Protein AF-A0A412KTT4-F1 (afdb_monomer_lite)

pLDDT: mean 82.83, std 14.91, range [36.38, 95.94]

Secondary structure (DSSP, 8-state):
--SS-HHHHHHHHHH-EE-TTS-EE---HHHHHHHH---HHHHHHHHHHHTHHHHHHHHHHHHHHHHHHHHHHHHHHHHHHHHHHHHHHHHHHHHHHHHHHTT--SHHHHHHHHHHHHHHHHHHHHHTT---S-S------------

Foldseek 3Di:
DPPDPLVVLLCCQQVADQDPVRDGHHDDLVNSCVVRVDDSVVVVVSCVVVVSVVSSVVNVVVVVVVVVVVVVVVVVVVLLVVLVVLLVVLVVQLVVLVVQCVVDDDPVSVVVSVVSNVVSVVSNCVSVVNDDDDDDPDPPPDDDDDD

Structure (mmCIF, N/CA/C/O backbone):
data_AF-A0A412KTT4-F1
#
_entry.id   AF-A0A412KTT4-F1
#
loop_
_atom_site.group_PDB
_atom_site.id
_atom_site.type_symbol
_atom_site.label_atom_id
_atom_site.label_alt_id
_atom_site.label_comp_id
_atom_site.label_asym_id
_atom_site.label_entity_id
_atom_site.label_seq_id
_atom_site.pdbx_PDB_ins_code
_atom_site.Cartn_x
_atom_site.Cartn_y
_atom_site.Cartn_z
_atom_site.occupancy
_atom_site.B_iso_or_equiv
_atom_site.auth_seq_id
_atom_site.auth_comp_id
_atom_site.auth_asym_id
_atom_site.auth_atom_id
_atom_site.pdbx_PDB_model_num
ATOM 1 N N . MET A 1 1 ? 12.760 -11.336 -41.722 1.00 50.94 1 MET A N 1
ATOM 2 C CA . MET A 1 1 ? 12.535 -10.991 -40.299 1.00 50.94 1 MET A CA 1
ATOM 3 C C . MET A 1 1 ? 13.620 -10.022 -39.852 1.00 50.94 1 MET A C 1
ATOM 5 O O . MET A 1 1 ? 14.746 -10.177 -40.319 1.00 50.94 1 MET A O 1
ATOM 9 N N . PRO A 1 2 ? 13.316 -9.001 -39.032 1.00 67.75 2 PRO A N 1
ATOM 10 C CA . PRO A 1 2 ? 14.354 -8.148 -38.464 1.00 67.75 2 PRO A CA 1
ATOM 11 C C . PRO A 1 2 ? 15.323 -8.991 -37.623 1.00 67.75 2 PRO A C 1
ATOM 13 O O . PRO A 1 2 ? 14.908 -9.898 -36.914 1.00 67.75 2 PRO A O 1
ATOM 16 N N . LYS A 1 3 ? 16.623 -8.679 -37.701 1.00 79.50 3 LYS A N 1
ATOM 17 C CA . LYS A 1 3 ? 17.698 -9.382 -36.973 1.00 79.50 3 LYS A CA 1
ATOM 18 C C . LYS A 1 3 ? 17.522 -9.349 -35.443 1.00 79.50 3 LYS A C 1
ATOM 20 O O . LYS A 1 3 ? 18.082 -10.189 -34.751 1.00 79.50 3 LYS A O 1
ATOM 25 N N . TYR A 1 4 ? 16.757 -8.383 -34.932 1.00 85.62 4 TYR A N 1
ATOM 26 C CA . TYR A 1 4 ? 16.489 -8.201 -33.509 1.00 85.62 4 TYR A CA 1
ATOM 27 C C . TYR A 1 4 ? 15.017 -7.858 -33.272 1.00 85.62 4 TYR A C 1
ATOM 29 O O . TYR A 1 4 ? 14.436 -7.039 -33.992 1.00 85.62 4 TYR A O 1
ATOM 37 N N . GLU A 1 5 ? 14.450 -8.423 -32.208 1.00 90.06 5 GLU A N 1
ATOM 38 C CA . GLU A 1 5 ? 13.095 -8.146 -31.724 1.00 90.06 5 GLU A CA 1
ATOM 39 C C . GLU A 1 5 ? 13.057 -6.833 -30.927 1.00 90.06 5 GLU A C 1
ATOM 41 O O . GLU A 1 5 ? 12.950 -6.811 -29.697 1.00 90.06 5 GLU A O 1
ATOM 46 N N . TRP A 1 6 ? 13.166 -5.701 -31.630 1.00 90.88 6 TRP A N 1
ATOM 47 C CA . TRP A 1 6 ? 13.253 -4.369 -31.015 1.00 90.88 6 TRP A CA 1
ATOM 48 C C . TRP A 1 6 ? 12.085 -4.038 -30.080 1.00 90.88 6 TRP A C 1
ATOM 50 O O . TRP A 1 6 ? 12.281 -3.325 -29.100 1.00 90.88 6 TRP A O 1
ATOM 60 N N . GLY A 1 7 ? 10.890 -4.582 -30.332 1.00 90.12 7 GLY A N 1
ATOM 61 C CA . GLY A 1 7 ? 9.733 -4.403 -29.450 1.00 90.12 7 GLY A CA 1
ATOM 62 C C . GLY A 1 7 ? 9.884 -5.098 -28.092 1.00 90.12 7 GLY A C 1
ATOM 63 O O . GLY A 1 7 ? 9.416 -4.579 -27.080 1.00 90.12 7 GLY A O 1
ATOM 64 N N . LYS A 1 8 ? 10.562 -6.252 -28.040 1.00 92.31 8 LYS A N 1
ATOM 65 C CA . LYS A 1 8 ? 10.886 -6.934 -26.778 1.00 92.31 8 LYS A CA 1
ATOM 66 C C . LYS A 1 8 ? 11.979 -6.177 -26.027 1.00 92.31 8 LYS A C 1
ATOM 68 O O . LYS A 1 8 ? 11.808 -5.882 -24.852 1.00 92.31 8 LYS A O 1
ATOM 73 N N . ILE A 1 9 ? 13.045 -5.797 -26.729 1.00 94.00 9 ILE A N 1
ATOM 74 C CA . ILE A 1 9 ? 14.184 -5.065 -26.155 1.00 94.00 9 ILE A CA 1
ATOM 75 C C . ILE A 1 9 ? 13.727 -3.723 -25.559 1.00 94.00 9 ILE A C 1
ATOM 77 O O . ILE A 1 9 ? 14.106 -3.376 -24.443 1.00 94.00 9 ILE A O 1
ATOM 81 N N . ALA A 1 10 ? 12.862 -2.993 -26.272 1.00 93.75 10 ALA A N 1
ATOM 82 C CA . ALA A 1 10 ? 12.296 -1.741 -25.784 1.00 93.75 10 ALA A CA 1
ATOM 83 C C . ALA A 1 10 ? 11.471 -1.941 -24.505 1.00 93.75 10 ALA A C 1
ATOM 85 O O . ALA A 1 10 ? 11.601 -1.145 -23.581 1.00 93.75 10 ALA A O 1
ATOM 86 N N . ARG A 1 11 ? 10.648 -2.998 -24.429 1.00 93.38 11 ARG A N 1
ATOM 87 C CA . ARG A 1 11 ? 9.874 -3.310 -23.217 1.00 93.38 11 ARG A CA 1
ATOM 88 C C . ARG A 1 11 ? 10.770 -3.638 -22.035 1.00 93.38 11 ARG A C 1
ATOM 90 O O . ARG A 1 11 ? 10.555 -3.076 -20.976 1.00 93.38 11 ARG A O 1
ATOM 97 N N . GLU A 1 12 ? 11.806 -4.452 -22.218 1.00 94.38 12 GLU A N 1
ATOM 98 C CA . GLU A 1 12 ? 12.749 -4.755 -21.131 1.00 94.38 12 GLU A CA 1
ATOM 99 C C . GLU A 1 12 ? 13.438 -3.489 -20.603 1.00 94.38 12 GLU A C 1
ATOM 101 O O . GLU A 1 12 ? 13.601 -3.329 -19.398 1.00 94.38 12 GLU A O 1
ATOM 106 N N . TYR A 1 13 ? 13.779 -2.541 -21.481 1.00 95.44 13 TYR A N 1
ATOM 107 C CA . TYR A 1 13 ? 14.307 -1.245 -21.053 1.00 95.44 13 TYR A CA 1
ATOM 108 C C . TYR A 1 13 ? 13.265 -0.389 -20.316 1.00 95.44 13 TYR A C 1
ATOM 110 O O . TYR A 1 13 ? 13.562 0.189 -19.270 1.00 95.44 13 TYR A O 1
ATOM 118 N N . ILE A 1 14 ? 12.064 -0.258 -20.886 1.00 94.00 14 ILE A N 1
ATOM 119 C CA . ILE A 1 14 ? 11.018 0.673 -20.436 1.00 94.00 14 ILE A CA 1
ATOM 120 C C . ILE A 1 14 ? 10.328 0.175 -19.164 1.00 94.00 14 ILE A C 1
ATOM 122 O O . ILE A 1 14 ? 10.112 0.961 -18.246 1.00 94.00 14 ILE A O 1
ATOM 126 N N . GLU A 1 15 ? 9.980 -1.106 -19.129 1.00 92.94 15 GLU A N 1
ATOM 127 C CA . GLU A 1 15 ? 9.169 -1.740 -18.085 1.00 92.94 15 GLU A CA 1
ATOM 128 C C . GLU A 1 15 ? 10.025 -2.464 -17.035 1.00 92.94 15 GLU A C 1
ATOM 130 O O . GLU A 1 15 ? 9.541 -2.736 -15.938 1.00 92.94 15 GLU A O 1
ATOM 135 N N . GLY A 1 16 ? 11.299 -2.725 -17.347 1.00 91.50 16 GLY A N 1
ATOM 136 C CA . GLY A 1 16 ? 12.196 -3.520 -16.515 1.00 91.50 16 GLY A CA 1
ATOM 137 C C . GLY A 1 16 ? 12.014 -5.026 -16.722 1.00 91.50 16 GLY A C 1
ATOM 138 O O . GLY A 1 16 ? 11.166 -5.485 -17.490 1.00 91.50 16 GLY A O 1
ATOM 139 N N . VAL A 1 17 ? 12.845 -5.812 -16.045 1.00 91.56 17 VAL A N 1
ATOM 140 C CA . VAL A 1 17 ? 12.823 -7.276 -16.059 1.00 91.56 17 VAL A CA 1
ATOM 141 C C . VAL A 1 17 ? 12.652 -7.766 -14.629 1.00 91.56 17 VAL A C 1
ATOM 143 O O . VAL A 1 17 ? 13.314 -7.277 -13.718 1.00 91.56 17 VAL A O 1
ATOM 146 N N . VAL A 1 18 ? 11.752 -8.728 -14.433 1.00 87.44 18 VAL A N 1
ATOM 147 C CA . VAL A 1 18 ? 11.571 -9.375 -13.132 1.00 87.44 18 VAL A CA 1
ATOM 148 C C . VAL A 1 18 ? 12.724 -10.349 -12.919 1.00 87.44 18 VAL A C 1
ATOM 150 O O . VAL A 1 18 ? 12.922 -11.270 -13.713 1.00 87.44 18 VAL A O 1
ATOM 153 N N . THR A 1 19 ? 13.498 -10.116 -11.868 1.00 87.31 19 THR A N 1
ATOM 154 C CA . THR A 1 19 ? 14.586 -10.993 -11.432 1.00 87.31 19 THR A CA 1
ATOM 155 C C . THR A 1 19 ? 14.030 -12.228 -10.720 1.00 87.31 19 THR A C 1
ATOM 157 O O . THR A 1 19 ? 12.870 -12.257 -10.311 1.00 87.31 19 THR A O 1
ATOM 160 N N . GLU A 1 20 ? 14.860 -13.252 -10.513 1.00 81.00 20 GLU A N 1
ATOM 161 C CA . GLU A 1 20 ? 14.466 -14.471 -9.781 1.00 81.00 20 GLU A CA 1
ATOM 162 C C . GLU A 1 20 ? 13.984 -14.193 -8.347 1.00 81.00 20 GLU A C 1
ATOM 164 O O . GLU A 1 20 ? 13.210 -14.967 -7.790 1.00 81.00 20 GLU A O 1
ATOM 169 N N . LYS A 1 21 ? 14.395 -13.062 -7.761 1.00 78.88 21 LYS A N 1
ATOM 170 C CA . LYS A 1 21 ? 13.973 -12.609 -6.428 1.00 78.88 21 LYS A CA 1
ATOM 171 C C . LYS A 1 21 ? 12.624 -11.880 -6.429 1.00 78.88 21 LYS A C 1
ATOM 173 O O . LYS A 1 21 ? 12.136 -11.505 -5.369 1.00 78.88 21 LYS A O 1
ATOM 178 N N . GLY A 1 22 ? 12.021 -11.676 -7.601 1.00 79.75 22 GLY A N 1
ATOM 179 C CA . GLY A 1 22 ? 10.776 -10.927 -7.770 1.00 79.75 22 GLY A CA 1
ATOM 180 C C . GLY A 1 22 ? 10.958 -9.409 -7.880 1.00 79.75 22 GLY A C 1
ATOM 181 O O . GLY A 1 22 ? 9.973 -8.700 -8.088 1.00 79.75 22 GLY A O 1
ATOM 182 N N . ASP A 1 23 ? 12.192 -8.903 -7.793 1.00 83.62 23 ASP A N 1
ATOM 183 C CA . ASP A 1 23 ? 12.493 -7.479 -7.951 1.00 83.62 23 ASP A CA 1
ATOM 184 C C . ASP A 1 23 ? 12.494 -7.068 -9.427 1.00 83.62 23 ASP A C 1
ATOM 186 O O . ASP A 1 23 ? 12.916 -7.838 -10.293 1.00 83.62 23 ASP A O 1
ATOM 190 N N . ILE A 1 24 ? 12.048 -5.841 -9.715 1.00 86.94 24 ILE A N 1
ATOM 191 C CA . ILE A 1 24 ? 12.096 -5.260 -11.063 1.00 86.94 24 ILE A CA 1
ATOM 192 C C . ILE A 1 24 ? 13.436 -4.550 -11.239 1.00 86.94 24 ILE A C 1
ATOM 194 O O . ILE A 1 24 ? 13.684 -3.523 -10.606 1.00 86.94 24 ILE A O 1
ATOM 198 N N . GLU A 1 25 ? 14.267 -5.062 -12.142 1.00 90.50 25 GLU A N 1
ATOM 199 C CA . GLU A 1 25 ? 15.531 -4.445 -12.525 1.00 90.50 25 GLU A CA 1
ATOM 200 C C . GLU A 1 25 ? 15.402 -3.722 -13.868 1.00 90.50 2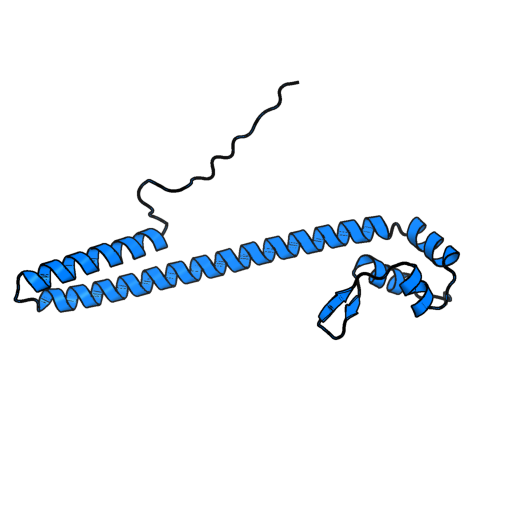5 GLU A C 1
ATOM 202 O O . GLU A 1 25 ? 14.776 -4.201 -14.814 1.00 90.50 25 GLU A O 1
ATOM 207 N N . TYR A 1 26 ? 15.998 -2.538 -13.951 1.00 91.25 26 TYR A N 1
ATOM 208 C CA . TYR A 1 26 ? 15.895 -1.647 -15.098 1.00 91.25 26 TYR A CA 1
ATOM 209 C C . TYR A 1 26 ? 17.209 -1.656 -15.889 1.00 91.25 26 TYR A C 1
ATOM 211 O O . TYR A 1 26 ? 18.099 -0.863 -15.576 1.00 91.25 26 TYR A O 1
ATOM 219 N N . PRO A 1 27 ? 17.336 -2.479 -16.949 1.00 92.31 27 PRO A N 1
ATOM 220 C CA . PRO A 1 27 ? 18.601 -2.650 -17.653 1.00 92.31 27 PRO A CA 1
ATOM 221 C C . PRO A 1 27 ? 19.077 -1.341 -18.291 1.00 92.31 27 PRO A C 1
ATOM 223 O O . PRO A 1 27 ? 18.279 -0.530 -18.784 1.00 92.31 27 PRO A O 1
ATOM 226 N N . SER A 1 28 ? 20.388 -1.137 -18.294 1.00 94.00 28 SER A N 1
ATOM 227 C CA . SER A 1 28 ? 21.071 -0.110 -19.072 1.00 94.00 28 SER A CA 1
ATOM 228 C C . SER A 1 28 ? 21.200 -0.531 -20.540 1.00 94.00 28 SER A C 1
ATOM 230 O O . SER A 1 28 ? 20.965 -1.680 -20.912 1.00 94.00 28 SER A O 1
ATOM 232 N N . LEU A 1 29 ? 21.612 0.394 -21.413 1.00 92.94 29 LEU A N 1
ATOM 233 C CA . LEU A 1 29 ? 21.894 0.038 -22.809 1.00 92.94 29 LEU A CA 1
ATOM 234 C C . LEU A 1 29 ? 23.055 -0.963 -22.929 1.00 92.94 29 LEU A C 1
ATOM 236 O O . LEU A 1 29 ? 23.029 -1.790 -23.836 1.00 92.94 29 LEU A O 1
ATOM 240 N N . ASN A 1 30 ? 24.028 -0.920 -22.013 1.00 93.69 30 ASN A N 1
ATOM 241 C CA . ASN A 1 30 ? 25.140 -1.871 -21.982 1.00 93.69 30 ASN A CA 1
ATOM 242 C C . ASN A 1 30 ? 24.670 -3.276 -21.593 1.00 93.69 30 ASN A C 1
ATOM 244 O O . ASN A 1 30 ? 25.112 -4.248 -22.199 1.00 93.69 30 ASN A O 1
ATOM 248 N N . ASP A 1 31 ? 23.712 -3.386 -20.671 1.00 93.25 31 ASP A N 1
ATOM 249 C CA . ASP A 1 31 ? 23.140 -4.681 -20.280 1.00 93.25 31 ASP A CA 1
ATOM 250 C C . ASP A 1 31 ? 22.371 -5.309 -21.444 1.00 93.25 31 ASP A C 1
ATOM 252 O O . ASP A 1 31 ? 22.466 -6.507 -21.708 1.00 93.25 31 ASP A O 1
ATOM 256 N N . LEU A 1 32 ? 21.662 -4.483 -22.220 1.00 93.38 32 LEU A N 1
ATOM 257 C CA . LEU A 1 32 ? 20.987 -4.936 -23.435 1.00 93.38 32 LEU A CA 1
ATOM 258 C C . LEU A 1 32 ? 21.985 -5.358 -24.525 1.00 93.38 32 LEU A C 1
ATOM 260 O O . LEU A 1 32 ? 21.748 -6.351 -25.210 1.00 93.38 32 LEU A O 1
ATOM 264 N N . VAL A 1 33 ? 23.104 -4.642 -24.676 1.00 94.19 33 VAL A N 1
ATOM 265 C CA . VAL A 1 33 ? 24.206 -5.022 -25.580 1.00 94.19 33 VAL A CA 1
ATOM 266 C C . VAL A 1 33 ? 24.785 -6.378 -25.179 1.00 94.19 33 VAL A C 1
ATOM 268 O O . VAL A 1 33 ? 24.897 -7.258 -26.031 1.00 94.19 33 VAL A O 1
ATOM 271 N N . ALA A 1 34 ? 25.086 -6.574 -23.893 1.00 93.50 34 ALA A N 1
ATOM 272 C CA . ALA A 1 34 ? 25.607 -7.833 -23.369 1.00 93.50 34 ALA A CA 1
ATOM 273 C C . ALA A 1 34 ? 24.619 -8.994 -23.576 1.00 93.50 34 ALA A C 1
ATOM 275 O O . ALA A 1 34 ? 25.021 -10.092 -23.953 1.00 93.50 34 ALA A O 1
ATOM 276 N N . LYS A 1 35 ? 23.317 -8.741 -23.395 1.00 91.94 35 LYS A N 1
ATOM 277 C CA . LYS A 1 35 ? 22.259 -9.752 -23.514 1.00 91.94 35 LYS A CA 1
ATOM 278 C C . LYS A 1 35 ? 21.946 -10.165 -24.955 1.00 91.94 35 LYS A C 1
ATOM 280 O O . LYS A 1 35 ? 21.633 -11.326 -25.199 1.00 91.94 35 LYS A O 1
ATOM 285 N N . TYR A 1 36 ? 21.980 -9.230 -25.903 1.00 91.12 36 TYR A N 1
ATOM 286 C CA . TYR A 1 36 ? 21.488 -9.451 -27.272 1.00 91.12 36 TYR A CA 1
ATOM 287 C C . TYR A 1 36 ? 22.572 -9.376 -28.359 1.00 91.12 36 TYR A C 1
ATOM 289 O O . TYR A 1 36 ? 22.284 -9.656 -29.524 1.00 91.12 36 TYR A O 1
ATOM 297 N N . GLY A 1 37 ? 23.805 -8.994 -28.017 1.00 89.00 37 GLY A N 1
ATOM 298 C CA . GLY A 1 37 ? 24.960 -9.036 -28.921 1.00 89.00 37 GLY A CA 1
ATOM 299 C C . GLY A 1 37 ? 24.968 -7.986 -30.041 1.00 89.00 37 GLY A C 1
ATOM 300 O O . GLY A 1 37 ? 25.697 -8.142 -31.020 1.00 89.00 37 GLY A O 1
ATOM 301 N N . PHE A 1 38 ? 24.167 -6.919 -29.944 1.00 91.31 38 PHE A N 1
ATOM 302 C CA . PHE A 1 38 ? 24.236 -5.776 -30.867 1.00 91.31 38 PHE A CA 1
ATOM 303 C C . PHE A 1 38 ? 25.210 -4.698 -30.380 1.00 91.31 38 PHE A C 1
ATOM 305 O O . PHE A 1 38 ? 25.519 -4.617 -29.200 1.00 91.31 38 PHE A O 1
ATOM 312 N N . SER A 1 39 ? 25.669 -3.816 -31.274 1.00 92.88 39 SER A N 1
ATOM 313 C CA . SER A 1 39 ? 26.537 -2.700 -30.878 1.00 92.88 39 SER A CA 1
ATOM 314 C C . SER A 1 39 ? 25.777 -1.599 -30.129 1.00 92.88 39 SER A C 1
ATOM 316 O O . SER A 1 39 ? 24.601 -1.333 -30.410 1.00 92.88 39 SER A O 1
ATOM 318 N N . LEU A 1 40 ? 26.483 -0.889 -29.241 1.00 92.88 40 LEU A N 1
ATOM 319 C CA . LEU A 1 40 ? 25.934 0.237 -28.478 1.00 92.88 40 LEU A CA 1
ATOM 320 C C . LEU A 1 40 ? 25.356 1.334 -29.390 1.00 92.88 40 LEU A C 1
ATOM 322 O O . LEU A 1 40 ? 24.282 1.866 -29.125 1.00 92.88 40 LEU A O 1
ATOM 326 N N . SER A 1 41 ? 26.007 1.620 -30.521 1.00 94.06 41 SER A N 1
ATOM 327 C CA . SER A 1 41 ? 25.517 2.594 -31.507 1.00 94.06 41 SER A CA 1
ATOM 328 C C . SER A 1 41 ? 24.179 2.178 -32.131 1.00 94.06 41 SER A C 1
ATOM 330 O O . SER A 1 41 ? 23.316 3.024 -32.377 1.00 94.06 41 SER A O 1
ATOM 332 N N . THR A 1 42 ? 23.978 0.875 -32.368 1.00 91.38 42 THR A N 1
ATOM 333 C CA . THR A 1 42 ? 22.739 0.349 -32.963 1.00 91.38 42 THR A CA 1
ATOM 334 C C . THR A 1 42 ? 21.566 0.527 -32.005 1.00 91.38 42 THR A C 1
ATOM 336 O O . THR A 1 42 ? 20.530 1.070 -32.396 1.00 91.38 42 THR A O 1
ATOM 339 N N . VAL A 1 43 ? 21.734 0.119 -30.744 1.00 93.56 43 VAL A N 1
ATOM 340 C CA . VAL A 1 43 ? 20.686 0.276 -29.727 1.00 93.56 43 VAL A CA 1
ATOM 341 C C . VAL A 1 43 ? 20.485 1.736 -29.344 1.00 93.56 43 VAL A C 1
ATOM 343 O O . VAL A 1 43 ? 19.346 2.143 -29.161 1.00 93.56 43 VAL A O 1
ATOM 346 N N . GLY A 1 44 ? 21.540 2.554 -29.325 1.00 92.81 44 GLY A N 1
ATOM 347 C CA . GLY A 1 44 ? 21.441 3.994 -29.095 1.00 92.81 44 GLY A CA 1
ATOM 348 C C . GLY A 1 44 ? 20.527 4.669 -30.118 1.00 92.81 44 GLY A C 1
ATOM 349 O O . GLY A 1 44 ? 19.584 5.363 -29.743 1.00 92.81 44 GLY A O 1
ATOM 350 N N . ARG A 1 45 ? 20.705 4.372 -31.414 1.00 93.31 45 ARG A N 1
ATOM 351 C CA . ARG A 1 45 ? 19.832 4.903 -32.475 1.00 93.31 45 ARG A CA 1
ATOM 352 C C . ARG A 1 45 ? 18.377 4.459 -32.309 1.00 93.31 45 ARG A C 1
ATOM 354 O O . ARG A 1 45 ? 17.471 5.259 -32.538 1.00 93.31 45 ARG A O 1
ATOM 361 N N . GLN A 1 46 ? 18.141 3.202 -31.932 1.00 92.81 46 GLN A N 1
ATOM 362 C CA . GLN A 1 46 ? 16.788 2.685 -31.689 1.00 92.81 46 GLN A CA 1
ATOM 363 C C . GLN A 1 46 ? 16.152 3.304 -30.440 1.00 92.81 46 GLN A C 1
ATOM 365 O O . GLN A 1 46 ? 14.986 3.690 -30.475 1.00 92.81 46 GLN A O 1
ATOM 370 N N . CYS A 1 47 ? 16.934 3.471 -29.376 1.00 93.25 47 CYS A N 1
ATOM 371 C CA . CYS A 1 47 ? 16.542 4.091 -28.118 1.00 93.25 47 CYS A CA 1
ATOM 372 C C . CYS A 1 47 ? 16.104 5.545 -28.322 1.00 93.25 47 CYS A C 1
ATOM 374 O O . CYS A 1 47 ? 14.999 5.916 -27.918 1.00 93.25 47 CYS A O 1
ATOM 376 N N . SER A 1 48 ? 16.907 6.344 -29.034 1.00 93.81 48 SER A N 1
ATOM 377 C CA . SER A 1 48 ? 16.569 7.733 -29.359 1.00 93.81 48 SER A CA 1
ATOM 378 C C . SER A 1 48 ? 15.337 7.827 -30.260 1.00 93.81 48 SER A C 1
ATOM 380 O O . SER A 1 48 ? 14.404 8.559 -29.941 1.00 93.81 48 SER A O 1
ATOM 382 N N . ARG A 1 49 ? 15.275 7.046 -31.352 1.00 93.31 49 ARG A N 1
ATOM 383 C CA . ARG A 1 49 ? 14.114 7.039 -32.268 1.00 93.31 49 ARG A CA 1
ATOM 384 C C . ARG A 1 49 ? 12.828 6.590 -31.581 1.00 93.31 49 ARG A C 1
ATOM 386 O O . ARG A 1 49 ? 11.757 7.107 -31.874 1.00 93.31 49 ARG A O 1
ATOM 393 N N . GLY A 1 50 ? 12.933 5.609 -30.692 1.00 91.88 50 GLY A N 1
ATOM 394 C CA . GLY A 1 50 ? 11.810 5.063 -29.945 1.00 91.88 50 GLY A CA 1
ATOM 395 C C . GLY A 1 50 ? 11.451 5.856 -28.692 1.00 91.88 50 GLY A C 1
ATOM 396 O O . GLY A 1 50 ? 10.460 5.492 -28.050 1.00 91.88 50 GLY A O 1
ATOM 397 N N . GLN A 1 51 ? 12.236 6.886 -28.348 1.00 95.31 51 GLN A N 1
ATOM 398 C CA . GLN A 1 51 ? 12.120 7.700 -27.135 1.00 95.31 51 GLN A CA 1
ATOM 399 C C . GLN A 1 51 ? 12.038 6.84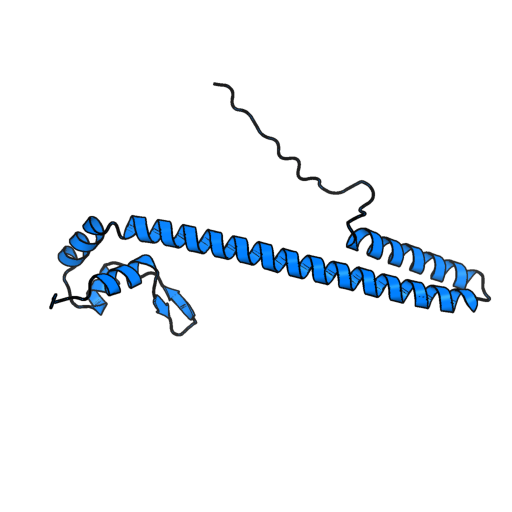7 -25.863 1.00 95.31 51 GLN A C 1
ATOM 401 O O . GLN A 1 51 ? 11.196 7.074 -24.992 1.00 95.31 51 GLN A O 1
ATOM 406 N N . TRP A 1 52 ? 12.879 5.816 -25.765 1.00 95.94 52 TRP A N 1
ATOM 407 C CA . TRP A 1 52 ? 12.793 4.856 -24.662 1.00 95.94 52 TRP A CA 1
ATOM 408 C C . TRP A 1 52 ? 12.966 5.491 -23.275 1.00 95.94 52 TRP A C 1
ATOM 410 O O . TRP A 1 52 ? 12.205 5.103 -22.393 1.00 95.94 52 TRP A O 1
ATOM 420 N N . PRO A 1 53 ? 13.854 6.484 -23.054 1.00 93.38 53 PRO A N 1
ATOM 421 C CA . PRO A 1 53 ? 13.973 7.137 -21.749 1.00 93.38 53 PRO A CA 1
ATOM 422 C C . PRO A 1 53 ? 12.678 7.843 -21.329 1.00 93.38 53 PRO A C 1
ATOM 424 O O . PRO A 1 53 ? 12.196 7.634 -20.222 1.00 93.38 53 PRO A O 1
ATOM 427 N N . VAL A 1 54 ? 12.045 8.576 -22.253 1.00 94.31 54 VAL A N 1
ATOM 428 C CA . VAL A 1 54 ? 10.758 9.255 -22.013 1.00 94.31 54 VAL A CA 1
ATOM 429 C C . VAL A 1 54 ? 9.653 8.241 -21.719 1.00 94.31 54 VAL A C 1
ATOM 431 O O . VAL A 1 54 ? 8.820 8.439 -20.836 1.00 94.31 54 VAL A O 1
ATOM 434 N N . LYS A 1 55 ? 9.625 7.122 -22.451 1.00 93.88 55 LYS A N 1
ATOM 435 C CA . LYS A 1 55 ? 8.651 6.052 -22.206 1.00 93.88 55 LYS A CA 1
ATOM 436 C C . LYS A 1 55 ? 8.885 5.358 -20.867 1.00 93.88 55 LYS A C 1
ATOM 438 O O . LYS A 1 55 ? 7.900 5.082 -20.189 1.00 93.88 55 LYS A O 1
ATOM 443 N N . ARG A 1 56 ? 10.143 5.120 -20.475 1.00 93.44 56 ARG A N 1
ATOM 444 C CA . ARG A 1 56 ? 10.510 4.587 -19.154 1.00 93.44 56 ARG A CA 1
ATOM 445 C C . ARG A 1 56 ? 10.018 5.517 -18.055 1.00 93.44 56 ARG A C 1
ATOM 447 O O . ARG A 1 56 ? 9.344 5.057 -17.146 1.00 93.44 56 ARG A O 1
ATOM 454 N N . GLU A 1 57 ? 10.294 6.811 -18.158 1.00 92.69 57 GLU A N 1
ATOM 455 C CA . GLU A 1 57 ? 9.846 7.800 -17.176 1.00 92.69 57 GLU A CA 1
ATOM 456 C C . GLU A 1 57 ? 8.315 7.827 -17.056 1.00 92.69 57 GLU A C 1
ATOM 458 O O . GLU A 1 57 ? 7.763 7.711 -15.962 1.00 92.69 57 GLU A O 1
ATOM 463 N N . ARG A 1 58 ? 7.598 7.881 -18.185 1.00 92.69 58 ARG A N 1
ATOM 464 C CA . ARG A 1 58 ? 6.126 7.812 -18.198 1.00 92.69 58 ARG A CA 1
ATOM 465 C C . ARG A 1 58 ? 5.599 6.519 -17.585 1.00 92.69 58 ARG A C 1
ATOM 467 O O . ARG A 1 58 ? 4.595 6.549 -16.874 1.00 92.69 58 ARG A O 1
ATOM 474 N N . PHE A 1 59 ? 6.249 5.393 -17.866 1.00 91.69 59 PHE A N 1
ATOM 475 C CA . PHE A 1 59 ? 5.881 4.102 -17.301 1.00 91.69 59 PHE A CA 1
ATOM 476 C C . PHE A 1 59 ? 6.113 4.071 -15.788 1.00 91.69 59 PHE A C 1
ATOM 478 O O . PHE A 1 59 ? 5.187 3.742 -15.051 1.00 91.69 59 PHE A O 1
ATOM 485 N N . ALA A 1 60 ? 7.287 4.499 -15.320 1.00 87.94 60 ALA A N 1
ATOM 486 C CA . ALA A 1 60 ? 7.621 4.594 -13.903 1.00 87.94 60 ALA A CA 1
ATOM 487 C C . ALA A 1 60 ? 6.620 5.484 -13.151 1.00 87.94 60 ALA A C 1
ATOM 489 O O . ALA A 1 60 ? 6.069 5.061 -12.137 1.00 87.94 60 ALA A O 1
ATOM 490 N N . ASN A 1 61 ? 6.278 6.650 -13.706 1.00 90.00 61 ASN A N 1
ATOM 491 C CA . ASN A 1 61 ? 5.266 7.546 -13.143 1.00 90.00 61 ASN A CA 1
ATOM 492 C C . ASN A 1 61 ? 3.875 6.898 -13.096 1.00 90.00 61 ASN A C 1
ATOM 494 O O . ASN A 1 61 ? 3.167 7.006 -12.095 1.00 90.00 61 ASN A O 1
ATOM 498 N N . LYS A 1 62 ? 3.467 6.192 -14.157 1.00 89.94 62 LYS A N 1
ATOM 499 C CA . LYS A 1 62 ? 2.182 5.479 -14.200 1.00 89.94 62 LYS A CA 1
ATOM 500 C C . LYS A 1 62 ? 2.122 4.355 -13.163 1.00 89.94 62 LYS A C 1
ATOM 502 O O . LYS A 1 62 ? 1.104 4.203 -12.490 1.00 89.94 62 LYS A O 1
ATOM 507 N N . VAL A 1 63 ? 3.190 3.568 -13.038 1.00 87.56 63 VAL A N 1
ATOM 508 C CA . VAL A 1 63 ? 3.292 2.489 -12.046 1.00 87.56 63 VAL A CA 1
ATOM 509 C C . VAL A 1 63 ? 3.305 3.063 -10.634 1.00 87.56 63 VAL A C 1
ATOM 511 O O . VAL A 1 63 ? 2.578 2.550 -9.787 1.00 87.56 63 VAL A O 1
ATOM 514 N N . GLY A 1 64 ? 4.053 4.143 -10.396 1.00 80.75 64 GLY A N 1
ATOM 515 C CA . GLY A 1 64 ? 4.083 4.867 -9.125 1.00 80.75 64 GLY A CA 1
ATOM 516 C C . GLY A 1 64 ? 2.689 5.319 -8.697 1.00 80.75 64 GLY A C 1
ATOM 517 O O . GLY A 1 64 ? 2.203 4.877 -7.660 1.00 80.75 64 GLY A O 1
ATOM 518 N N . LYS A 1 65 ? 1.987 6.067 -9.559 1.00 86.56 65 LYS A N 1
ATOM 519 C CA . LYS A 1 65 ? 0.608 6.523 -9.307 1.00 86.56 65 LYS A CA 1
ATOM 520 C C . LYS A 1 65 ? -0.358 5.372 -9.033 1.00 86.56 65 LYS A C 1
ATOM 522 O O . LYS A 1 65 ? -1.185 5.451 -8.132 1.00 86.56 65 LYS A O 1
ATOM 527 N N . LYS A 1 66 ? -0.261 4.277 -9.795 1.00 83.94 66 LYS A N 1
ATOM 528 C CA . LYS A 1 66 ? -1.128 3.107 -9.593 1.00 83.94 66 LYS A CA 1
ATOM 529 C C . LYS A 1 66 ? -0.832 2.389 -8.273 1.00 83.94 66 LYS A C 1
ATOM 531 O O . LYS A 1 66 ? -1.763 1.927 -7.620 1.00 83.94 66 LYS A O 1
ATOM 536 N N . ARG A 1 67 ? 0.442 2.277 -7.882 1.00 79.75 67 ARG A N 1
ATOM 537 C CA . ARG A 1 67 ? 0.844 1.696 -6.591 1.00 79.75 67 ARG A CA 1
ATOM 538 C C . ARG A 1 67 ? 0.351 2.546 -5.430 1.00 79.75 67 ARG A C 1
ATOM 540 O O . ARG A 1 67 ? -0.197 1.992 -4.488 1.00 79.75 67 ARG A O 1
ATOM 547 N N . GLU A 1 68 ? 0.515 3.858 -5.522 1.00 77.50 68 GLU A N 1
ATOM 548 C CA . GLU A 1 68 ? 0.042 4.807 -4.516 1.00 77.50 68 GLU A CA 1
ATOM 549 C C . GLU A 1 68 ? -1.479 4.748 -4.362 1.00 77.50 68 GLU A C 1
ATOM 551 O O . GLU A 1 68 ? -1.965 4.529 -3.259 1.00 77.50 68 GLU A O 1
ATOM 556 N N . SER A 1 69 ? -2.222 4.815 -5.469 1.00 82.25 69 SER A N 1
ATOM 557 C CA . SER A 1 69 ? -3.683 4.692 -5.462 1.00 82.25 69 SER A CA 1
ATOM 558 C C . SER A 1 69 ? -4.149 3.366 -4.860 1.00 82.25 69 SER A C 1
ATOM 560 O O . SER A 1 69 ? -5.007 3.374 -3.984 1.00 82.25 69 SER A O 1
ATOM 562 N N . LYS A 1 70 ? -3.547 2.235 -5.253 1.00 82.50 70 LYS A N 1
ATOM 563 C CA . LYS A 1 70 ? -3.898 0.927 -4.682 1.00 82.50 70 LYS A CA 1
ATOM 564 C C . LYS A 1 70 ? -3.561 0.840 -3.193 1.00 82.50 70 LYS A C 1
ATOM 566 O O . LYS A 1 70 ? -4.310 0.233 -2.435 1.00 82.50 70 LYS A O 1
ATOM 571 N N . LYS A 1 71 ? -2.435 1.424 -2.770 1.00 77.00 71 LYS A N 1
ATOM 572 C CA . LYS A 1 71 ? -2.042 1.481 -1.358 1.00 77.00 71 LYS A CA 1
ATOM 573 C C . LYS A 1 71 ? -3.032 2.320 -0.552 1.00 77.00 71 LYS A C 1
ATOM 575 O O . LYS A 1 71 ? -3.416 1.888 0.524 1.00 77.00 71 LYS A O 1
ATOM 580 N N . ALA A 1 72 ? -3.453 3.470 -1.076 1.00 77.56 72 ALA A N 1
ATOM 581 C CA . ALA A 1 72 ? -4.446 4.328 -0.439 1.00 77.56 72 ALA A CA 1
ATOM 582 C C . ALA A 1 72 ? -5.808 3.630 -0.317 1.00 77.56 72 ALA A C 1
ATOM 584 O O . ALA A 1 72 ? -6.393 3.641 0.756 1.00 77.56 72 ALA A O 1
ATOM 585 N N . GLU A 1 73 ? -6.271 2.968 -1.380 1.00 83.06 73 GLU A N 1
ATOM 586 C CA . GLU A 1 73 ? -7.513 2.182 -1.378 1.00 83.06 73 GLU A CA 1
ATOM 587 C C . GLU A 1 73 ? -7.449 1.029 -0.368 1.00 83.06 73 GLU A C 1
ATOM 589 O O . GLU A 1 73 ? -8.322 0.906 0.480 1.00 83.06 73 GLU A O 1
ATOM 594 N N . THR A 1 74 ? -6.365 0.244 -0.387 1.00 81.62 74 THR A N 1
ATOM 595 C CA . THR A 1 74 ? -6.183 -0.877 0.553 1.00 81.62 74 THR A CA 1
ATOM 596 C C . THR A 1 74 ? -6.137 -0.386 1.996 1.00 81.62 74 THR A C 1
ATOM 598 O O . THR A 1 74 ? -6.789 -0.966 2.855 1.00 81.62 74 THR A O 1
ATOM 601 N N . LEU A 1 75 ? -5.405 0.701 2.261 1.00 77.06 75 LEU A N 1
ATOM 602 C CA . LEU A 1 75 ? -5.334 1.291 3.593 1.00 77.06 75 LEU A CA 1
ATOM 603 C C . LEU A 1 75 ? -6.701 1.817 4.038 1.00 77.06 75 LEU A C 1
ATOM 605 O O . LEU A 1 75 ? -7.093 1.575 5.168 1.00 77.06 75 LEU A O 1
ATOM 609 N N . SER A 1 76 ? -7.438 2.491 3.153 1.00 78.94 76 SER A N 1
ATOM 610 C CA . SER A 1 76 ? -8.787 2.983 3.444 1.00 78.94 76 SER A CA 1
ATOM 611 C C . SER A 1 76 ? -9.744 1.839 3.784 1.00 78.94 76 SER A C 1
ATOM 613 O O . SER A 1 76 ? -10.496 1.939 4.751 1.00 78.94 76 SER A O 1
ATOM 615 N N . ASP A 1 77 ? -9.708 0.748 3.020 1.00 81.25 77 ASP A N 1
ATOM 616 C CA . ASP A 1 77 ? -10.537 -0.433 3.263 1.00 81.25 77 ASP A CA 1
ATOM 617 C C . ASP A 1 77 ? -10.158 -1.137 4.571 1.00 81.25 77 ASP A C 1
ATOM 619 O O . ASP A 1 77 ? -11.033 -1.543 5.337 1.00 81.25 77 ASP A O 1
ATOM 623 N N . GLU A 1 78 ? -8.860 -1.295 4.840 1.00 81.69 78 GLU A N 1
ATOM 624 C CA . GLU A 1 78 ? -8.358 -1.877 6.088 1.00 81.69 78 GLU A CA 1
ATOM 625 C C . GLU A 1 78 ? -8.722 -1.009 7.295 1.00 81.69 78 GLU A C 1
ATOM 627 O O . GLU A 1 78 ? -9.201 -1.545 8.293 1.00 81.69 78 GLU A O 1
ATOM 632 N N . SER A 1 79 ? -8.587 0.315 7.191 1.00 75.25 79 SER A N 1
ATOM 633 C CA . SER A 1 79 ? -9.016 1.261 8.224 1.00 75.25 79 SER A CA 1
ATOM 634 C C . SER A 1 79 ? -10.517 1.164 8.483 1.00 75.25 79 SER A C 1
ATOM 636 O O . SER A 1 79 ? -10.916 0.970 9.626 1.00 75.25 79 SER A O 1
ATOM 638 N N . ALA A 1 80 ? -11.352 1.179 7.441 1.00 81.31 80 ALA A N 1
ATOM 639 C CA . ALA A 1 80 ? -12.801 1.055 7.600 1.00 81.31 80 ALA A CA 1
ATOM 640 C C . ALA A 1 80 ? -13.211 -0.281 8.247 1.00 81.31 80 ALA A C 1
ATOM 642 O O . ALA A 1 80 ? -14.139 -0.334 9.058 1.00 81.31 80 ALA A O 1
ATOM 643 N N . ARG A 1 81 ? -12.517 -1.378 7.914 1.00 84.75 81 ARG A N 1
ATOM 644 C CA . ARG A 1 81 ? -12.731 -2.686 8.554 1.00 84.75 81 ARG A CA 1
ATOM 645 C C . ARG A 1 81 ? -12.324 -2.673 10.021 1.00 84.75 81 ARG A C 1
ATOM 647 O O . ARG A 1 81 ? -13.073 -3.188 10.847 1.00 84.75 81 ARG A O 1
ATOM 654 N N . TYR A 1 82 ? -11.171 -2.092 10.332 1.00 80.94 82 TYR A N 1
ATOM 655 C CA . TYR A 1 82 ? -10.667 -1.983 11.695 1.00 80.94 82 TYR A CA 1
ATOM 656 C C . TYR A 1 82 ? -11.583 -1.126 12.576 1.00 80.94 82 TYR A C 1
ATOM 658 O O . TYR A 1 82 ? -11.905 -1.513 13.699 1.00 80.94 82 TYR A O 1
ATOM 666 N N . ASP A 1 83 ? -12.073 -0.005 12.051 1.00 83.69 83 ASP A N 1
ATOM 667 C CA . ASP A 1 83 ? -13.035 0.853 12.740 1.00 83.69 83 ASP A CA 1
ATOM 668 C C . ASP A 1 83 ? -14.346 0.103 13.009 1.00 83.69 83 ASP A C 1
ATOM 670 O O . ASP A 1 83 ? -14.854 0.101 14.133 1.00 83.69 83 ASP A O 1
ATOM 674 N N . LEU A 1 84 ? -14.865 -0.631 12.020 1.00 87.19 84 LEU A N 1
ATOM 675 C CA . LEU A 1 84 ? -16.049 -1.470 12.204 1.00 87.19 84 LEU A CA 1
ATOM 676 C C . LEU A 1 84 ? -15.832 -2.560 13.268 1.00 87.19 84 LEU A C 1
ATOM 678 O O . LEU A 1 84 ? -16.734 -2.839 14.063 1.00 87.19 84 LEU A O 1
ATOM 682 N N . GLU A 1 85 ? -14.653 -3.179 13.305 1.00 89.94 85 GLU A N 1
ATOM 683 C CA . GLU A 1 85 ? -14.284 -4.155 14.331 1.00 89.94 85 GLU A CA 1
ATOM 684 C C . GLU A 1 85 ? -14.249 -3.516 15.725 1.00 89.94 85 GLU A C 1
ATOM 686 O O . GLU A 1 85 ? -14.905 -4.016 16.641 1.00 89.94 85 GLU A O 1
ATOM 691 N N . CYS A 1 86 ? -13.587 -2.365 15.875 1.00 84.62 86 CYS A N 1
ATOM 692 C CA . CYS A 1 86 ? -13.556 -1.607 17.126 1.00 84.62 86 CYS A CA 1
ATOM 693 C C . CYS A 1 86 ? -14.966 -1.231 17.596 1.00 84.62 86 CYS A C 1
ATOM 695 O O . CYS A 1 86 ? -15.300 -1.408 18.769 1.00 84.62 86 CYS A O 1
ATOM 697 N N . PHE A 1 87 ? -15.824 -0.768 16.685 1.00 87.38 87 PHE A N 1
ATOM 698 C CA . PHE A 1 87 ? -17.219 -0.459 16.987 1.00 87.38 87 PHE A CA 1
ATOM 699 C C . PHE A 1 87 ? -17.982 -1.691 17.493 1.00 87.38 87 PHE A C 1
ATOM 701 O O . PHE A 1 87 ? -18.688 -1.617 18.504 1.00 87.38 87 PHE A O 1
ATOM 708 N N . ASN A 1 88 ? -17.831 -2.836 16.823 1.00 89.56 88 ASN A N 1
ATOM 709 C CA . ASN A 1 88 ? -18.491 -4.080 17.215 1.00 89.56 88 ASN A CA 1
ATOM 710 C C . ASN A 1 88 ? -18.006 -4.576 18.585 1.00 89.56 88 ASN A C 1
ATOM 712 O O . ASN A 1 88 ? -18.840 -4.901 19.432 1.00 89.56 88 ASN A O 1
ATOM 716 N N . ILE A 1 89 ? -16.694 -4.555 18.837 1.00 90.75 89 ILE A N 1
ATOM 717 C CA . ILE A 1 89 ? -16.101 -4.915 20.134 1.00 90.75 89 ILE A CA 1
ATOM 718 C C . ILE A 1 89 ? -16.630 -3.995 21.235 1.00 90.75 89 ILE A C 1
ATOM 720 O O . ILE A 1 89 ? -17.059 -4.474 22.287 1.00 90.75 89 ILE A O 1
ATOM 724 N N . SER A 1 90 ? -16.659 -2.682 20.999 1.00 89.62 90 SER A N 1
ATOM 725 C CA . SER A 1 90 ? -17.205 -1.727 21.962 1.00 89.62 90 SER A CA 1
ATOM 726 C C . SER A 1 90 ? -18.674 -1.986 22.264 1.00 89.62 90 SER A C 1
ATOM 728 O O . SER A 1 90 ? -19.072 -1.960 23.430 1.00 89.62 90 SER A O 1
ATOM 730 N N . ARG A 1 91 ? -19.487 -2.287 21.245 1.00 91.25 91 ARG A N 1
ATOM 731 C CA . ARG A 1 91 ? -20.902 -2.635 21.420 1.00 91.25 91 ARG A CA 1
ATOM 732 C C . ARG A 1 91 ? -21.067 -3.894 22.272 1.00 91.25 91 ARG A C 1
ATOM 734 O O . ARG A 1 91 ? -21.859 -3.889 23.210 1.00 91.25 91 ARG A O 1
ATOM 741 N N . GLU A 1 92 ? -20.306 -4.948 21.994 1.00 92.69 92 GLU A N 1
ATOM 742 C CA . GLU A 1 92 ? -20.328 -6.178 22.795 1.00 92.69 92 GLU A CA 1
ATOM 743 C C . GLU A 1 92 ? -19.866 -5.944 24.238 1.00 92.69 92 GLU A C 1
ATOM 745 O O . GLU A 1 92 ? -20.463 -6.470 25.180 1.00 92.69 92 GLU A O 1
ATOM 750 N N . GLY A 1 93 ? -18.826 -5.130 24.426 1.00 90.06 93 GLY A N 1
ATOM 751 C CA . GLY A 1 93 ? -18.347 -4.720 25.741 1.00 90.06 93 GLY A CA 1
ATOM 752 C C . GLY A 1 93 ? -19.414 -3.961 26.528 1.00 90.06 93 GLY A C 1
ATOM 753 O O . GLY A 1 93 ? -19.599 -4.223 27.716 1.00 90.06 93 GLY A O 1
ATOM 754 N N . ILE A 1 94 ? -20.155 -3.066 25.868 1.00 91.62 94 ILE A N 1
ATOM 755 C CA . ILE A 1 94 ? -21.259 -2.318 26.478 1.00 91.62 94 ILE A CA 1
ATOM 756 C C . ILE A 1 94 ? -22.362 -3.272 26.941 1.00 91.62 94 ILE A C 1
ATOM 758 O O . ILE A 1 94 ? -22.833 -3.143 28.069 1.00 91.62 94 ILE A O 1
ATOM 762 N N . GLU A 1 95 ? -22.750 -4.251 26.123 1.00 91.56 95 GLU A N 1
ATOM 763 C CA . GLU A 1 95 ? -23.770 -5.235 26.508 1.00 91.56 95 GLU A CA 1
ATOM 764 C C . GLU A 1 95 ? -23.317 -6.110 27.686 1.00 91.56 95 GLU A C 1
ATOM 766 O O . GLU A 1 95 ? -24.076 -6.317 28.636 1.00 91.56 95 GLU A O 1
ATOM 771 N N . LYS A 1 96 ? -22.050 -6.544 27.705 1.00 91.56 96 LYS A N 1
ATOM 772 C CA . LYS A 1 96 ? -21.473 -7.254 28.859 1.00 91.56 96 LYS A CA 1
ATOM 773 C C . LYS A 1 96 ? -21.474 -6.385 30.116 1.00 91.56 96 LYS A C 1
ATOM 775 O O . LYS A 1 96 ? -21.904 -6.842 31.175 1.00 91.56 96 LYS A O 1
ATOM 780 N N . ALA A 1 97 ? -21.044 -5.129 30.008 1.00 89.25 97 ALA A N 1
ATOM 781 C CA . ALA A 1 97 ? -21.018 -4.201 31.132 1.00 89.25 97 ALA A CA 1
ATOM 782 C C . ALA A 1 97 ? -22.430 -3.909 31.665 1.00 89.25 97 ALA A C 1
ATOM 784 O O . ALA A 1 97 ? -22.612 -3.870 32.879 1.00 89.25 97 ALA A O 1
ATOM 785 N N . LYS A 1 98 ? -23.445 -3.792 30.796 1.00 89.25 98 LYS A N 1
ATOM 786 C CA . LYS A 1 98 ? -24.860 -3.685 31.199 1.00 89.25 98 LYS A CA 1
ATOM 787 C C . LYS A 1 98 ? -25.331 -4.913 31.979 1.00 89.25 98 LYS A C 1
ATOM 789 O O . LYS A 1 98 ? -25.957 -4.756 33.025 1.00 89.25 98 LYS A O 1
ATOM 794 N N . ALA A 1 99 ? -25.015 -6.119 31.505 1.00 91.25 99 ALA A N 1
ATOM 795 C CA . ALA A 1 99 ? -25.385 -7.357 32.190 1.00 91.25 99 ALA A CA 1
ATOM 796 C C . ALA A 1 99 ? -24.745 -7.458 33.587 1.00 91.25 99 ALA A C 1
ATOM 798 O O . ALA A 1 99 ? -25.409 -7.858 34.542 1.00 91.25 99 ALA A O 1
ATOM 799 N N . MET A 1 100 ? -23.482 -7.042 33.724 1.00 90.50 100 MET A N 1
ATOM 800 C CA . MET A 1 100 ? -22.793 -6.978 35.018 1.00 90.50 100 MET A CA 1
ATOM 801 C C . MET A 1 100 ? -23.362 -5.879 35.921 1.00 90.50 100 MET A C 1
ATOM 803 O O . MET A 1 100 ? -23.491 -6.086 37.125 1.00 90.50 100 MET A O 1
ATOM 807 N N . LEU A 1 101 ? -23.751 -4.734 35.351 1.00 87.56 101 LEU A N 1
ATOM 808 C CA . LEU A 1 101 ? -24.337 -3.618 36.096 1.00 87.56 101 LEU A CA 1
ATOM 809 C C . LEU A 1 101 ? -25.680 -4.013 36.720 1.00 87.56 101 LEU A C 1
ATOM 811 O O . LEU A 1 101 ? -25.950 -3.647 37.858 1.00 87.56 101 LEU A O 1
ATOM 815 N N . ALA A 1 102 ? -26.485 -4.813 36.016 1.00 88.44 102 ALA A N 1
ATOM 816 C CA . ALA A 1 102 ? -27.749 -5.340 36.533 1.00 88.44 102 ALA A CA 1
ATOM 817 C C . ALA A 1 102 ? -27.575 -6.256 37.762 1.00 88.44 102 ALA A C 1
ATOM 819 O O . ALA A 1 102 ? -28.516 -6.433 38.531 1.00 88.44 102 ALA A O 1
ATOM 820 N N . GLN A 1 103 ? -26.384 -6.829 37.953 1.00 89.31 103 GLN A N 1
ATOM 821 C CA . GLN A 1 103 ? -26.047 -7.708 39.079 1.00 89.31 103 GLN A CA 1
ATOM 822 C C . GLN A 1 103 ? -25.174 -7.011 40.137 1.00 89.31 103 GLN A C 1
ATOM 824 O O . GLN A 1 103 ? -24.824 -7.615 41.154 1.00 89.31 103 GLN A O 1
ATOM 829 N N . ALA A 1 104 ? -24.800 -5.748 39.915 1.00 86.62 104 ALA A N 1
ATOM 830 C CA . ALA A 1 104 ? -23.914 -5.013 40.803 1.00 86.62 104 ALA A CA 1
ATOM 831 C C . ALA A 1 104 ? -24.617 -4.696 42.129 1.00 86.6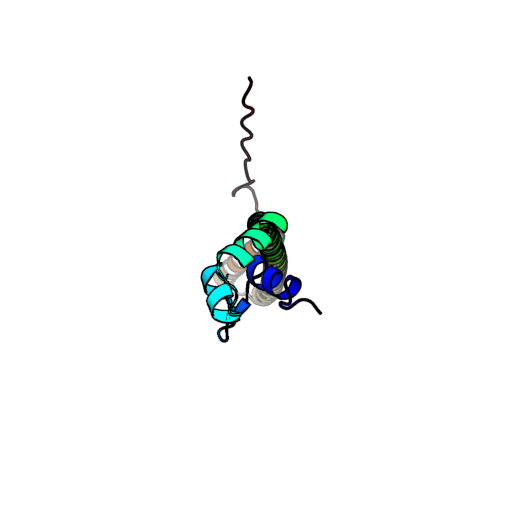2 104 ALA A C 1
ATOM 833 O O . ALA A 1 104 ? -25.682 -4.086 42.166 1.00 86.62 104 ALA A O 1
ATOM 834 N N . SER A 1 105 ? -23.993 -5.093 43.235 1.00 84.00 105 SER A N 1
ATOM 835 C CA . SER A 1 105 ? -24.534 -4.923 44.591 1.00 84.00 105 SER A CA 1
ATOM 836 C C . SER A 1 105 ? -23.714 -3.955 45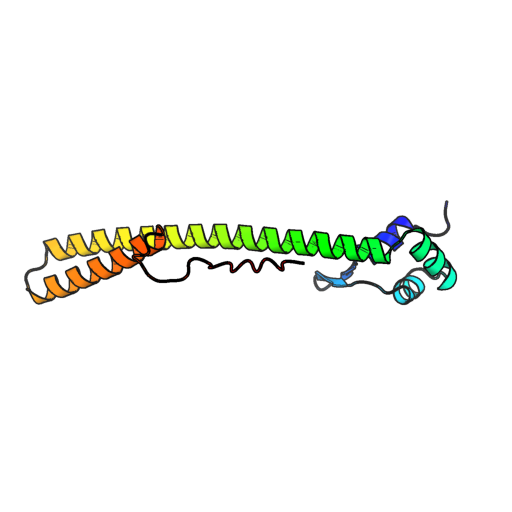.446 1.00 84.00 105 SER A C 1
ATOM 838 O O . SER A 1 105 ? -24.202 -3.478 46.470 1.00 84.00 105 SER A O 1
ATOM 840 N N . ARG A 1 106 ? -22.487 -3.611 45.026 1.00 90.19 106 ARG A N 1
ATOM 841 C CA . ARG A 1 106 ? -21.618 -2.655 45.726 1.00 90.19 106 ARG A CA 1
ATOM 842 C C . ARG A 1 106 ? -21.459 -1.362 44.922 1.00 90.19 106 ARG A C 1
ATOM 844 O O . ARG A 1 106 ? -21.245 -1.426 43.711 1.00 90.19 106 ARG A O 1
ATOM 851 N N . PRO A 1 107 ? -21.436 -0.188 45.579 1.00 85.38 107 PRO A N 1
ATOM 852 C CA . PRO A 1 107 ? -21.172 1.088 44.909 1.00 85.38 107 PRO A CA 1
ATOM 853 C C . PRO A 1 107 ? -19.856 1.127 44.112 1.00 85.38 107 PRO A C 1
ATOM 855 O O . PRO A 1 107 ? -19.784 1.781 43.074 1.00 85.38 107 PRO A O 1
ATOM 858 N N . SER A 1 108 ? -18.823 0.399 44.556 1.00 85.75 108 SER A N 1
ATOM 859 C CA . SER A 1 108 ? -17.547 0.280 43.836 1.00 85.75 108 SER A CA 1
ATOM 860 C C . SER A 1 108 ? -17.693 -0.408 42.477 1.00 85.75 108 SER A C 1
ATOM 862 O O . SER A 1 108 ? -17.065 0.013 41.510 1.00 85.75 108 SER A O 1
ATOM 864 N N . ASP A 1 109 ? -18.543 -1.435 42.391 1.00 85.31 109 ASP A N 1
ATOM 865 C CA . ASP A 1 109 ? -18.774 -2.186 41.153 1.00 85.31 109 ASP A CA 1
ATOM 866 C C . ASP A 1 109 ? -19.500 -1.299 40.129 1.00 85.31 109 ASP A C 1
ATOM 868 O O . ASP A 1 109 ? -19.151 -1.287 38.948 1.00 85.31 109 ASP A O 1
ATOM 872 N N . LEU A 1 110 ? -20.440 -0.471 40.603 1.00 85.25 110 LEU A N 1
ATOM 873 C CA . LEU A 1 110 ? -21.144 0.519 39.788 1.00 85.25 110 LEU A CA 1
ATOM 874 C C . LEU A 1 110 ? -20.177 1.553 39.187 1.00 85.25 110 LEU A C 1
ATOM 876 O O . LEU A 1 110 ? -20.244 1.837 37.992 1.00 85.25 110 LEU A O 1
ATOM 880 N N . ALA A 1 111 ? -19.257 2.094 39.993 1.00 86.75 111 ALA A N 1
ATOM 881 C CA . ALA A 1 111 ? -18.280 3.084 39.539 1.00 86.75 111 ALA A CA 1
ATOM 882 C C . ALA A 1 111 ? -17.315 2.512 38.484 1.00 86.75 111 ALA A C 1
ATOM 884 O O . ALA A 1 111 ? -17.066 3.154 37.460 1.00 86.75 111 ALA A O 1
ATOM 885 N N . THR A 1 112 ? -16.814 1.292 38.697 1.00 90.62 112 THR A N 1
ATOM 886 C CA . THR A 1 112 ? -15.926 0.610 37.744 1.00 90.62 112 THR A CA 1
ATOM 887 C C . THR A 1 112 ? -16.632 0.313 36.423 1.00 90.62 112 THR A C 1
ATOM 889 O O . THR A 1 112 ? -16.088 0.604 35.357 1.00 90.62 112 THR A O 1
ATOM 892 N N . LEU A 1 113 ? -17.862 -0.207 36.465 1.00 87.44 113 LEU A N 1
ATOM 893 C CA . LEU A 1 113 ? -18.632 -0.515 35.257 1.00 87.44 113 LEU A CA 1
ATOM 894 C C . LEU A 1 113 ? -19.061 0.751 34.502 1.00 87.44 113 LEU A C 1
ATOM 896 O O . LEU A 1 113 ? -18.996 0.777 33.275 1.00 87.44 113 LEU A O 1
ATOM 900 N N . ALA A 1 114 ? -19.423 1.827 35.207 1.00 85.81 114 ALA A N 1
ATOM 901 C CA . ALA A 1 114 ? -19.716 3.121 34.589 1.00 85.81 114 ALA A CA 1
ATOM 902 C C . ALA A 1 114 ? -18.491 3.707 33.870 1.00 85.81 114 ALA A C 1
ATOM 90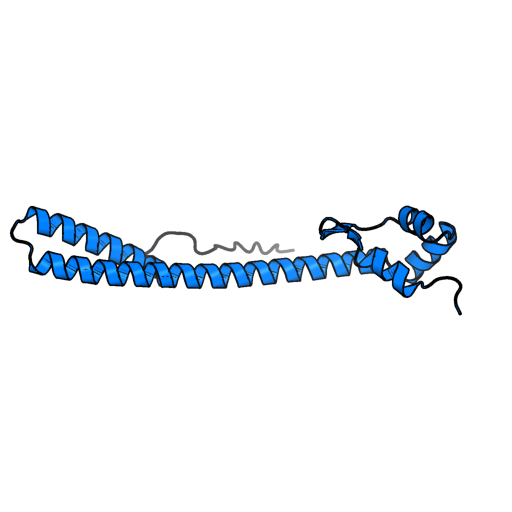4 O O . ALA A 1 114 ? -18.622 4.275 32.783 1.00 85.81 114 ALA A O 1
ATOM 905 N N . ARG A 1 115 ? -17.288 3.539 34.440 1.00 89.19 115 ARG A N 1
ATOM 906 C CA . ARG A 1 115 ? -16.037 3.934 33.783 1.00 89.19 115 ARG A CA 1
ATOM 907 C C . ARG A 1 115 ? -15.787 3.113 32.519 1.00 89.19 115 ARG A C 1
ATOM 909 O O . ARG A 1 115 ? -15.558 3.702 31.468 1.00 89.19 115 ARG A O 1
ATOM 916 N N . ALA A 1 116 ? -15.915 1.789 32.604 1.00 88.56 116 ALA A N 1
ATOM 917 C CA . ALA A 1 116 ? -15.751 0.900 31.456 1.00 88.56 116 ALA A CA 1
ATOM 918 C C . ALA A 1 116 ? -16.730 1.240 30.317 1.00 88.56 116 ALA A C 1
ATOM 920 O O . ALA A 1 116 ? -16.326 1.322 29.161 1.00 88.56 116 ALA A O 1
ATOM 921 N N . LEU A 1 117 ? -18.000 1.514 30.636 1.00 88.88 117 LEU A N 1
ATOM 922 C CA . LEU A 1 117 ? -19.002 1.952 29.659 1.00 88.88 117 LEU A CA 1
ATOM 923 C C . LEU A 1 117 ? -18.611 3.260 28.965 1.00 88.88 117 LEU A C 1
ATOM 925 O O . LEU A 1 117 ? -18.752 3.366 27.747 1.00 88.88 117 LEU A O 1
ATOM 929 N N . LYS A 1 118 ? -18.102 4.242 29.719 1.00 90.06 118 LYS A N 1
ATOM 930 C CA . LYS A 1 118 ? -17.635 5.518 29.164 1.00 90.06 118 LYS A CA 1
ATOM 931 C C . LYS A 1 118 ? -16.475 5.315 28.187 1.00 90.06 118 LYS A C 1
ATOM 933 O O . LYS A 1 118 ? -16.484 5.913 27.113 1.00 90.06 118 LYS A O 1
ATOM 938 N N . ASP A 1 119 ? -15.509 4.476 28.548 1.00 90.12 119 ASP A N 1
ATOM 939 C CA . ASP A 1 119 ? -14.330 4.217 27.720 1.00 90.12 119 ASP A CA 1
ATOM 940 C C . ASP A 1 119 ? -14.716 3.444 26.439 1.00 90.12 119 ASP A C 1
ATOM 942 O O . ASP A 1 119 ? -14.324 3.833 25.340 1.00 90.12 119 ASP A O 1
ATOM 946 N N . LEU A 1 120 ? -15.587 2.431 26.539 1.00 89.31 120 LEU A N 1
ATOM 947 C CA . LEU A 1 120 ? -16.113 1.689 25.381 1.00 89.31 120 LEU A CA 1
ATOM 948 C C . LEU A 1 120 ? -16.942 2.580 24.444 1.00 89.31 120 LEU A C 1
ATOM 950 O O . LEU A 1 120 ? -16.816 2.488 23.221 1.00 89.31 120 LEU A O 1
ATOM 954 N N . GLN A 1 121 ? -17.762 3.475 25.002 1.00 88.44 121 GLN A N 1
ATOM 955 C CA . GLN A 1 121 ? -18.517 4.455 24.222 1.00 88.44 121 GLN A CA 1
ATOM 956 C C . GLN A 1 121 ? -17.587 5.434 23.496 1.00 88.44 121 GLN A C 1
ATOM 958 O O . GLN A 1 121 ? -17.870 5.795 22.356 1.00 88.44 121 GLN A O 1
ATOM 963 N N . ALA A 1 122 ? -16.489 5.862 24.125 1.00 87.50 122 ALA A N 1
ATOM 964 C CA . ALA A 1 122 ? -15.503 6.723 23.480 1.00 87.50 122 ALA A CA 1
ATOM 965 C C . ALA A 1 122 ? -14.849 6.020 22.280 1.00 87.50 122 ALA A C 1
ATOM 967 O O . ALA A 1 122 ? -14.794 6.602 21.202 1.00 87.50 122 ALA A O 1
ATOM 968 N N . VAL A 1 123 ? -14.455 4.750 22.429 1.00 85.44 123 VAL A N 1
ATOM 969 C CA . VAL A 1 123 ? -13.921 3.939 21.320 1.00 85.44 123 VAL A CA 1
ATOM 970 C C . VAL A 1 123 ? -14.945 3.797 20.189 1.00 85.44 123 VAL A C 1
ATOM 972 O O . VAL A 1 123 ? -14.597 3.982 19.027 1.00 85.44 123 VAL A O 1
ATOM 975 N N . ALA A 1 124 ? -16.217 3.536 20.515 1.00 85.19 124 ALA A N 1
ATOM 976 C CA . ALA A 1 124 ? -17.275 3.432 19.509 1.00 85.19 124 ALA A CA 1
ATOM 977 C C . ALA A 1 124 ? -17.480 4.745 18.736 1.00 85.19 124 ALA A C 1
ATOM 979 O O . ALA A 1 124 ? -17.658 4.703 17.525 1.00 85.19 124 ALA A O 1
ATOM 980 N N . LYS A 1 125 ? -17.431 5.897 19.420 1.00 83.12 125 LYS A N 1
ATOM 981 C CA . LYS A 1 125 ? -17.551 7.229 18.804 1.00 83.12 125 LYS A CA 1
ATOM 982 C C . LYS A 1 125 ? -16.387 7.546 17.872 1.00 83.12 125 LYS A C 1
ATOM 984 O O . LYS A 1 125 ? -16.609 7.997 16.755 1.00 83.12 125 LYS A O 1
ATOM 989 N N . THR A 1 126 ? -15.162 7.250 18.295 1.00 86.00 126 THR A N 1
ATOM 990 C CA . THR A 1 126 ? -13.981 7.422 17.442 1.00 86.00 126 THR A CA 1
ATOM 991 C C . THR A 1 126 ? -14.081 6.563 16.183 1.00 86.00 126 THR A C 1
ATOM 993 O O . THR A 1 126 ? -13.866 7.071 15.089 1.00 86.00 126 THR A O 1
ATOM 996 N N . ALA A 1 127 ? -14.491 5.300 16.321 1.00 83.19 127 ALA A N 1
ATOM 997 C CA . ALA A 1 127 ? -14.641 4.376 15.199 1.00 83.19 127 ALA A CA 1
ATOM 998 C C . ALA A 1 127 ? -15.699 4.813 14.163 1.00 83.19 127 ALA A C 1
ATOM 1000 O O . ALA A 1 127 ? -15.571 4.510 12.984 1.00 83.19 127 ALA A O 1
ATOM 1001 N N . ILE A 1 128 ? -16.747 5.536 14.568 1.00 82.06 128 ILE A N 1
ATOM 1002 C CA . ILE A 1 128 ? -17.761 6.072 13.636 1.00 82.06 128 ILE A CA 1
ATOM 1003 C C . ILE A 1 128 ? -17.406 7.465 13.091 1.00 82.06 128 ILE A C 1
ATOM 1005 O O . ILE A 1 128 ? -18.215 8.070 12.389 1.00 82.06 128 ILE A O 1
ATOM 1009 N N . GLY A 1 129 ? -16.225 7.996 13.425 1.00 76.56 129 GLY A N 1
ATOM 1010 C CA . GLY A 1 129 ? -15.792 9.335 13.021 1.00 76.56 129 GLY A CA 1
ATOM 1011 C C . GLY A 1 129 ? -16.392 10.475 13.852 1.00 76.56 129 GLY A C 1
ATOM 1012 O O . GLY A 1 129 ? -16.209 11.642 13.515 1.00 76.56 129 GLY A O 1
ATOM 1013 N N . GLU A 1 130 ? -17.072 10.175 14.963 1.00 66.19 130 GLU A N 1
ATOM 1014 C CA . GLU A 1 130 ? -17.513 11.168 15.947 1.00 66.19 130 GLU A CA 1
ATOM 1015 C C . GLU A 1 130 ? -16.359 11.517 16.899 1.00 66.19 130 GLU A C 1
ATOM 1017 O O . GLU A 1 130 ? -16.403 11.263 18.106 1.00 66.19 130 GLU A O 1
ATOM 1022 N N . THR A 1 131 ? -15.290 12.124 16.386 1.00 54.44 131 THR A N 1
ATOM 1023 C CA . THR A 1 131 ? -14.332 12.803 17.263 1.00 54.44 131 THR A CA 1
ATOM 1024 C C . THR A 1 131 ? -14.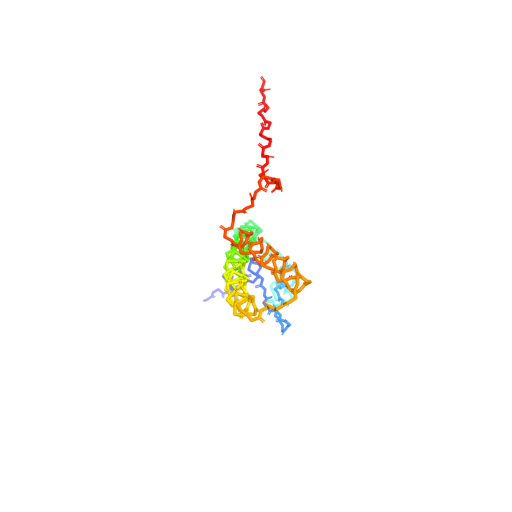942 14.123 17.714 1.00 54.44 131 THR A C 1
ATOM 1026 O O . THR A 1 131 ? -15.070 15.070 16.937 1.00 54.44 131 THR A O 1
ATOM 1029 N N . GLY A 1 132 ? -15.319 14.199 18.991 1.00 45.28 132 GLY A N 1
ATOM 1030 C CA . GLY A 1 132 ? -15.542 15.481 19.646 1.00 45.28 132 GLY A CA 1
ATOM 1031 C C . GLY A 1 132 ? -14.295 16.353 19.489 1.00 45.28 132 GLY A C 1
ATOM 1032 O O . GLY A 1 132 ? -13.215 15.931 19.880 1.00 45.28 132 GLY A O 1
ATOM 1033 N N . ALA A 1 133 ? -14.474 17.521 18.870 1.00 45.00 133 ALA A N 1
ATOM 1034 C CA . ALA A 1 133 ? -13.574 18.674 18.820 1.00 45.00 133 ALA A CA 1
ATOM 1035 C C . ALA A 1 133 ? -12.120 18.442 19.298 1.00 45.00 133 ALA A C 1
ATOM 1037 O O . ALA A 1 133 ? -11.829 18.555 20.488 1.00 45.00 133 ALA A O 1
ATOM 1038 N N . GLY A 1 134 ? -11.201 18.226 18.353 1.00 45.38 134 GLY A N 1
ATOM 1039 C CA . GLY A 1 134 ? -9.760 18.382 18.577 1.00 45.38 134 GLY A CA 1
ATOM 1040 C C . GLY A 1 134 ? -8.912 17.308 17.902 1.00 45.38 134 GLY A C 1
ATOM 1041 O O . GLY A 1 134 ? -8.701 16.249 18.480 1.00 45.38 134 GLY A O 1
ATOM 1042 N N . GLY A 1 135 ? -8.386 17.605 16.711 1.00 36.38 135 GLY A N 1
ATOM 1043 C CA . GLY A 1 135 ? -7.345 16.795 16.070 1.00 36.38 135 GLY A CA 1
ATOM 1044 C C . GLY A 1 135 ? -7.424 16.795 14.547 1.00 36.38 135 GLY A C 1
ATOM 1045 O O . GLY A 1 135 ? -8.031 15.902 13.975 1.00 36.38 135 GLY A O 1
ATOM 1046 N N . ASP A 1 136 ? -6.807 17.808 13.934 1.00 41.28 136 ASP A N 1
ATOM 1047 C CA . ASP A 1 136 ? -6.387 17.900 12.529 1.00 41.28 136 ASP A CA 1
ATOM 1048 C C . ASP A 1 136 ? -7.433 17.651 11.435 1.00 41.28 136 ASP A C 1
ATOM 1050 O O . ASP A 1 136 ? -7.373 16.709 10.645 1.00 41.28 136 ASP A O 1
ATOM 1054 N N . GLY A 1 137 ? -8.308 18.647 11.269 1.00 37.91 137 GLY A N 1
ATOM 1055 C CA . GLY A 1 137 ? -8.668 19.044 9.912 1.00 37.91 137 GLY A CA 1
ATOM 1056 C C . GLY A 1 137 ? -7.398 19.499 9.192 1.00 37.91 137 GLY A C 1
ATOM 1057 O O . GLY A 1 137 ? -6.692 20.376 9.685 1.00 37.91 137 GLY A O 1
ATOM 1058 N N . LEU A 1 138 ? -7.087 18.881 8.053 1.00 40.81 138 LEU A N 1
ATOM 1059 C CA . LEU A 1 138 ? -5.995 19.296 7.176 1.00 40.81 138 LEU A CA 1
ATOM 1060 C C . LEU A 1 138 ? -6.206 20.773 6.783 1.00 40.81 138 LEU A C 1
ATOM 1062 O O . LEU A 1 138 ? -7.003 21.079 5.895 1.00 40.81 138 LEU A O 1
ATOM 1066 N N . THR A 1 139 ? -5.514 21.704 7.439 1.00 41.59 139 THR A N 1
ATOM 1067 C CA . THR A 1 139 ? -5.466 23.100 6.993 1.00 41.59 139 THR A CA 1
ATOM 1068 C C . THR A 1 139 ? -4.512 23.168 5.808 1.00 41.59 139 THR A C 1
ATOM 1070 O O . THR A 1 139 ? -3.294 23.205 5.973 1.00 41.59 139 THR A O 1
ATOM 1073 N N . ILE A 1 140 ? -5.059 23.136 4.594 1.00 44.12 140 ILE A N 1
ATOM 1074 C CA . ILE A 1 140 ? -4.294 23.424 3.380 1.00 44.12 140 ILE A CA 1
ATOM 1075 C C . ILE A 1 140 ? -4.191 24.948 3.267 1.00 44.12 140 ILE A C 1
ATOM 1077 O O . ILE A 1 140 ? -5.126 25.605 2.811 1.00 44.12 140 ILE A O 1
ATOM 1081 N N . GLU A 1 141 ? -3.063 25.521 3.689 1.00 42.28 141 GLU A N 1
ATOM 1082 C CA . GLU A 1 141 ? -2.719 26.899 3.332 1.00 42.28 141 GLU A CA 1
ATOM 1083 C C . GLU A 1 141 ? -2.349 26.950 1.844 1.00 42.28 141 GLU A C 1
ATOM 1085 O O . GLU A 1 141 ? -1.251 26.567 1.438 1.00 42.28 141 GLU A O 1
ATOM 1090 N N . VAL A 1 142 ? -3.280 27.418 1.013 1.00 45.91 142 VAL A N 1
ATOM 1091 C CA . VAL A 1 142 ? -2.982 27.790 -0.373 1.00 45.91 142 VAL A CA 1
ATOM 1092 C C . VAL A 1 142 ? -2.383 29.192 -0.349 1.00 45.91 142 VAL A C 1
ATOM 1094 O O . VAL A 1 142 ? -3.101 30.173 -0.159 1.00 45.91 142 VAL A O 1
ATOM 1097 N N . LYS A 1 143 ? -1.065 29.296 -0.543 1.00 49.09 143 LYS A N 1
ATOM 1098 C CA . LYS A 1 143 ? -0.442 30.571 -0.910 1.00 49.09 143 LYS A CA 1
ATOM 1099 C C . LYS A 1 143 ? -0.743 30.836 -2.380 1.00 49.09 143 LYS A C 1
ATOM 1101 O O . LYS A 1 143 ? -0.310 30.082 -3.247 1.00 49.09 143 LYS A O 1
ATOM 1106 N N . LEU A 1 144 ? -1.537 31.871 -2.631 1.00 47.22 144 LEU A N 1
ATOM 1107 C CA . LEU A 1 144 ? -1.642 32.485 -3.945 1.00 47.22 144 LEU A CA 1
ATOM 1108 C C . LEU A 1 144 ? -0.447 33.428 -4.068 1.00 47.22 144 LEU A C 1
ATOM 1110 O O . LEU A 1 144 ? -0.386 34.430 -3.358 1.00 47.22 144 LEU A O 1
ATOM 1114 N N . ASP A 1 145 ? 0.517 33.063 -4.907 1.00 52.91 145 ASP A N 1
ATOM 1115 C CA . ASP A 1 145 ? 1.519 34.014 -5.374 1.00 52.91 145 ASP A CA 1
ATOM 1116 C C . ASP A 1 145 ? 0.795 34.973 -6.334 1.00 52.91 145 ASP A C 1
ATOM 1118 O O . ASP A 1 145 ? 0.287 34.550 -7.375 1.00 52.91 145 ASP A O 1
ATOM 1122 N N . GLU A 1 146 ? 0.658 36.237 -5.931 1.00 51.28 146 GLU A N 1
ATOM 1123 C CA . GLU A 1 146 ? 0.248 37.322 -6.825 1.00 51.28 146 GLU A CA 1
ATOM 1124 C C . GLU A 1 146 ? 1.490 37.821 -7.580 1.00 51.28 146 GLU A C 1
ATOM 1126 O O . GLU A 1 146 ? 2.509 38.131 -6.955 1.00 51.28 146 GLU A O 1
ATOM 1131 N N . ASP A 1 147 ? 1.388 37.834 -8.914 1.00 51.62 147 ASP A N 1
ATOM 1132 C CA . ASP A 1 147 ? 2.369 38.385 -9.866 1.00 51.62 147 ASP A CA 1
ATOM 1133 C C . ASP A 1 147 ? 2.598 39.900 -9.690 1.00 51.62 147 ASP A C 1
ATOM 1135 O O . ASP A 1 147 ? 1.611 40.641 -9.457 1.00 51.62 147 ASP A O 1
#

Sequence (147 aa):
MPKYEWGKIAREYIEGVVTEKGDIEYPSLNDLVAKYGFSLSTVGRQCSRGQWPVKRERFANKVGKKRESKKAETLSDESARYDLECFNISREGIEKAKAMLAQASRPSDLATLARALKDLQAVAKTAIGETGAGGDGLTIEVKLDED

Radius of gyration: 30.03 Å; chains: 1; bounding box: 54×53×86 Å